Protein AF-A0A843IXP7-F1 (afdb_monomer_lite)

Structure (mmCIF, N/CA/C/O backbone):
data_AF-A0A843IXP7-F1
#
_entry.id   AF-A0A843IXP7-F1
#
loop_
_atom_site.group_PDB
_atom_site.id
_atom_site.type_symbol
_atom_site.label_atom_id
_atom_site.label_alt_id
_atom_site.label_comp_id
_atom_site.label_asym_id
_atom_site.label_entity_id
_atom_site.label_seq_id
_atom_site.pdbx_PDB_ins_code
_atom_site.Cartn_x
_atom_site.Cartn_y
_atom_site.Cartn_z
_atom_site.occupancy
_atom_site.B_iso_or_equiv
_atom_site.auth_seq_id
_atom_site.auth_comp_id
_atom_site.auth_asym_id
_atom_site.auth_atom_id
_atom_site.pdbx_PDB_model_num
ATOM 1 N N . MET A 1 1 ? -39.993 -28.907 8.163 1.00 37.91 1 MET A N 1
ATOM 2 C CA . MET A 1 1 ? -39.339 -28.119 9.227 1.00 37.91 1 MET A CA 1
ATOM 3 C C . MET A 1 1 ? -38.269 -27.287 8.548 1.00 37.91 1 MET A C 1
ATOM 5 O O . MET A 1 1 ? -37.324 -27.864 8.036 1.00 37.91 1 MET A O 1
ATOM 9 N N . SER A 1 2 ? -38.513 -25.985 8.381 1.00 38.91 2 SER A N 1
ATOM 10 C CA . SER A 1 2 ? -37.632 -25.088 7.623 1.00 38.91 2 SER A CA 1
ATOM 11 C C . SER A 1 2 ? -36.567 -24.550 8.571 1.00 38.91 2 SER A C 1
ATOM 13 O O . SER A 1 2 ? -36.896 -23.827 9.510 1.00 38.91 2 SER A O 1
ATOM 15 N N . GLU A 1 3 ? -35.316 -24.951 8.369 1.00 37.47 3 GLU A N 1
ATOM 16 C CA . GLU A 1 3 ? -34.199 -24.509 9.196 1.00 37.47 3 GLU A CA 1
ATOM 17 C C . GLU A 1 3 ? -33.837 -23.071 8.808 1.00 37.47 3 GLU A C 1
ATOM 19 O O . GLU A 1 3 ? -33.396 -22.777 7.697 1.00 37.47 3 GLU A O 1
ATOM 24 N N . LEU A 1 4 ? -34.139 -22.152 9.721 1.00 39.47 4 LEU A N 1
ATOM 25 C CA . LEU A 1 4 ? -33.809 -20.740 9.643 1.00 39.47 4 LEU A CA 1
ATOM 26 C C . LEU A 1 4 ? -32.278 -20.624 9.650 1.00 39.47 4 LEU A C 1
ATOM 28 O O . LEU A 1 4 ? -31.659 -20.726 10.710 1.00 39.47 4 LEU A O 1
ATOM 32 N N . ALA A 1 5 ? -31.672 -20.451 8.473 1.00 37.44 5 ALA A N 1
ATOM 33 C CA . ALA A 1 5 ? -30.243 -20.195 8.341 1.00 37.44 5 ALA A CA 1
ATOM 34 C C . ALA A 1 5 ? -29.876 -19.010 9.245 1.00 37.44 5 ALA A C 1
ATOM 36 O O . ALA A 1 5 ? -30.305 -17.872 9.024 1.00 37.44 5 ALA A O 1
ATOM 37 N N . LYS A 1 6 ? -29.149 -19.305 10.326 1.00 34.47 6 LYS A N 1
ATOM 38 C CA . LYS A 1 6 ? -28.713 -18.320 11.313 1.00 34.47 6 LYS A CA 1
ATOM 39 C C . LYS A 1 6 ? -27.856 -17.288 10.591 1.00 34.47 6 LYS A C 1
ATOM 41 O O . LYS A 1 6 ? -26.747 -17.584 10.159 1.00 34.47 6 LYS A O 1
ATOM 46 N N . ARG A 1 7 ? -28.393 -16.079 10.442 1.00 30.88 7 ARG A N 1
ATOM 47 C CA . ARG A 1 7 ? -27.633 -14.927 9.959 1.00 30.88 7 ARG A CA 1
ATOM 48 C C . ARG A 1 7 ? -26.525 -14.638 10.976 1.00 30.88 7 ARG A C 1
ATOM 50 O O . ARG A 1 7 ? -26.837 -14.574 12.168 1.00 30.88 7 ARG A O 1
ATOM 57 N N . PRO A 1 8 ? -25.263 -14.459 10.561 1.00 30.92 8 PRO A N 1
ATOM 58 C CA . PRO A 1 8 ? -24.239 -13.999 11.480 1.00 30.92 8 PRO A CA 1
ATOM 59 C C . PRO A 1 8 ? -24.532 -12.542 11.861 1.00 30.92 8 PRO A C 1
ATOM 61 O O . PRO A 1 8 ? -24.532 -11.640 11.025 1.00 30.92 8 PRO A O 1
ATOM 64 N N . THR A 1 9 ? -24.823 -12.331 13.141 1.00 31.48 9 THR A N 1
ATOM 65 C CA . THR A 1 9 ? -24.921 -11.011 13.766 1.00 31.48 9 THR A CA 1
ATOM 66 C C . THR A 1 9 ? -23.514 -10.537 14.107 1.00 31.48 9 THR A C 1
ATOM 68 O O . THR A 1 9 ? -22.834 -11.176 14.908 1.00 31.48 9 THR A O 1
ATOM 71 N N . VAL A 1 10 ? -23.086 -9.399 13.558 1.00 38.44 10 VAL A N 1
ATOM 72 C CA . VAL A 1 10 ? -21.899 -8.690 14.052 1.00 38.44 10 VAL A CA 1
ATOM 73 C C . VAL A 1 10 ? -22.362 -7.728 15.140 1.00 38.44 10 VAL A C 1
ATOM 75 O O . VAL A 1 10 ? -22.898 -6.657 14.865 1.00 38.44 10 VAL A O 1
ATOM 78 N N . ALA A 1 11 ? -22.196 -8.143 16.395 1.00 31.66 11 ALA A N 1
ATOM 79 C CA . ALA A 1 11 ? -22.226 -7.222 17.519 1.00 31.66 11 ALA A CA 1
ATOM 80 C C . ALA A 1 11 ? -20.950 -6.373 17.459 1.00 31.66 11 ALA A C 1
ATOM 82 O O . ALA A 1 11 ? -19.862 -6.920 17.283 1.00 31.66 11 ALA A O 1
ATOM 83 N N . GLY A 1 12 ? -21.087 -5.049 17.572 1.00 35.94 12 GLY A N 1
ATOM 84 C CA . GLY A 1 12 ? -19.958 -4.121 17.583 1.00 35.94 12 GLY A CA 1
ATOM 85 C C . GLY A 1 12 ? -18.878 -4.591 18.557 1.00 35.94 12 GLY A C 1
ATOM 86 O O . GLY A 1 12 ? -19.095 -4.645 19.764 1.00 35.94 12 GLY A O 1
ATOM 87 N N . GLY A 1 13 ? -17.724 -4.970 18.022 1.00 31.05 13 GLY A N 1
ATOM 88 C CA . GLY A 1 13 ? -16.645 -5.561 18.794 1.00 31.05 13 GLY A CA 1
ATOM 89 C C . GLY A 1 13 ? -15.361 -5.542 17.984 1.00 31.05 13 GLY A C 1
ATOM 90 O O . GLY A 1 13 ? -15.374 -5.807 16.785 1.00 31.05 13 GLY A O 1
ATOM 91 N N . ARG A 1 14 ? -14.261 -5.186 18.650 1.00 36.12 14 ARG A N 1
ATOM 92 C CA . ARG A 1 14 ? -12.885 -5.202 18.138 1.00 36.12 14 ARG A CA 1
ATOM 93 C C . ARG A 1 14 ? -12.464 -6.641 17.801 1.00 36.12 14 ARG A C 1
ATOM 95 O O . ARG A 1 14 ? -11.766 -7.274 18.585 1.00 36.12 14 ARG A O 1
ATOM 102 N N . GLY A 1 15 ? -12.956 -7.171 16.688 1.00 30.56 15 GLY A N 1
ATOM 103 C CA . GLY A 1 15 ? -12.589 -8.480 16.156 1.00 30.56 15 GLY A CA 1
ATOM 104 C C . GLY A 1 15 ? -11.691 -8.343 14.922 1.00 30.56 15 GLY A C 1
ATOM 105 O O . GLY A 1 15 ? -11.818 -7.350 14.202 1.00 30.56 15 GLY A O 1
ATOM 106 N N . PRO A 1 16 ? -10.783 -9.303 14.679 1.00 33.53 16 PRO A N 1
ATOM 107 C CA . PRO A 1 16 ? -9.951 -9.320 13.479 1.00 33.53 16 PRO A CA 1
ATOM 108 C C . PRO A 1 16 ? -10.817 -9.382 12.213 1.00 33.53 16 PRO A C 1
ATOM 110 O O . PRO A 1 16 ? -11.869 -10.025 12.191 1.00 33.53 16 PRO A O 1
ATOM 113 N N . VAL A 1 17 ? -10.375 -8.685 11.165 1.00 38.38 17 VAL A N 1
ATOM 114 C CA . VAL A 1 17 ? -10.998 -8.724 9.839 1.00 38.38 17 VAL A CA 1
ATOM 115 C C . VAL A 1 17 ? -10.319 -9.843 9.057 1.00 38.38 17 VAL A C 1
ATOM 117 O O . VAL A 1 17 ? -9.115 -9.791 8.827 1.00 38.38 17 VAL A O 1
ATOM 120 N N . PHE A 1 18 ? -11.084 -10.859 8.662 1.00 36.44 18 PHE A N 1
ATOM 121 C CA . PHE A 1 18 ? -10.575 -11.985 7.880 1.00 36.44 18 PHE A CA 1
ATOM 122 C C . PHE A 1 18 ? -10.606 -11.637 6.389 1.00 36.44 18 PHE A C 1
ATOM 124 O O . PHE A 1 18 ? -11.653 -11.239 5.874 1.00 36.44 18 PHE A O 1
ATOM 131 N N . ILE A 1 19 ? -9.468 -11.780 5.709 1.00 43.56 19 ILE A N 1
ATOM 132 C CA . ILE A 1 19 ? -9.343 -11.597 4.260 1.00 43.56 19 ILE A CA 1
ATOM 133 C C . ILE A 1 19 ? -8.829 -12.920 3.689 1.00 43.56 19 ILE A C 1
ATOM 135 O O . ILE A 1 19 ? -7.658 -13.247 3.839 1.00 43.56 19 ILE A O 1
ATOM 139 N N . ASP A 1 20 ? -9.720 -13.688 3.067 1.00 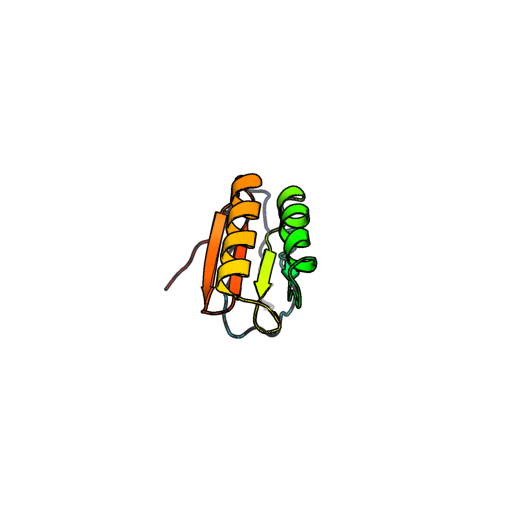37.03 20 ASP A N 1
ATOM 140 C CA . ASP A 1 20 ? -9.352 -14.832 2.228 1.00 37.03 20 ASP A CA 1
ATOM 141 C C . ASP A 1 20 ? -8.854 -14.280 0.887 1.00 37.03 20 ASP A C 1
ATOM 143 O O . ASP A 1 20 ? -9.580 -13.506 0.272 1.00 37.03 20 ASP A O 1
ATOM 147 N N . LEU A 1 21 ? -7.617 -14.596 0.484 1.00 41.06 21 LEU A N 1
ATOM 148 C CA . LEU A 1 21 ? -6.941 -14.073 -0.717 1.00 41.06 21 LEU A CA 1
ATOM 149 C C . LEU A 1 21 ? -6.919 -15.077 -1.888 1.00 41.06 21 LEU A C 1
ATOM 151 O O . LEU A 1 21 ? -6.077 -14.955 -2.779 1.00 41.06 21 LEU A O 1
ATOM 155 N N . GLY A 1 22 ? -7.832 -16.057 -1.905 1.00 30.39 22 GLY A N 1
ATOM 156 C CA . GLY A 1 22 ? -8.049 -16.937 -3.060 1.00 30.39 22 GLY A CA 1
ATOM 157 C C . GLY A 1 22 ? -8.344 -16.169 -4.360 1.00 30.39 22 GLY A C 1
ATOM 158 O O . GLY A 1 22 ? -8.814 -15.034 -4.324 1.00 30.39 22 GLY A O 1
ATOM 159 N N . GLU A 1 23 ? -8.033 -16.781 -5.512 1.00 33.94 23 GLU A N 1
ATOM 160 C CA . GLU A 1 23 ? -8.146 -16.209 -6.868 1.00 33.94 23 GLU A CA 1
ATOM 161 C C . GLU A 1 23 ? -9.420 -15.350 -7.042 1.00 33.94 23 GLU A C 1
ATOM 163 O O . GLU A 1 23 ? -10.524 -15.870 -7.178 1.00 33.94 23 GLU A O 1
ATO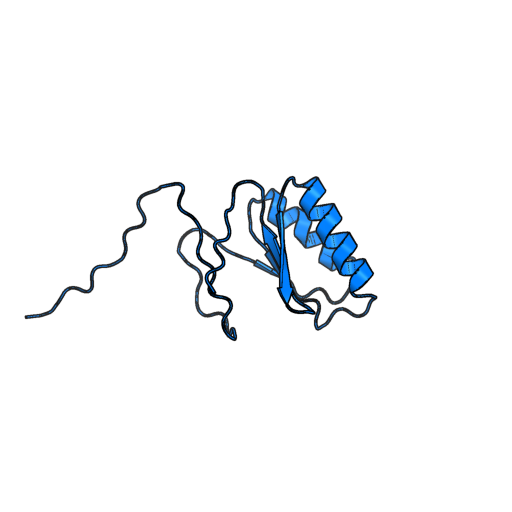M 168 N N . PHE A 1 24 ? -9.287 -14.019 -6.993 1.00 37.00 24 PHE A N 1
ATOM 169 C CA . PHE A 1 24 ? -10.432 -13.114 -6.834 1.00 37.00 24 PHE A CA 1
ATOM 170 C C . PHE A 1 24 ? -11.023 -12.619 -8.165 1.00 37.00 24 PHE A C 1
ATOM 172 O O . PHE A 1 24 ? -10.458 -11.729 -8.808 1.00 37.00 24 PHE A O 1
ATOM 179 N N . PRO A 1 25 ? -12.269 -13.001 -8.483 1.00 32.00 25 PRO A N 1
ATOM 180 C CA . PRO A 1 25 ? -13.311 -12.071 -8.878 1.00 32.00 25 PRO A CA 1
ATOM 181 C C . PRO A 1 25 ? -14.024 -11.575 -7.605 1.00 32.00 25 PRO A C 1
ATOM 183 O O . PRO A 1 25 ? -14.723 -12.324 -6.925 1.00 32.00 25 PRO A O 1
ATOM 186 N N . VAL A 1 26 ? -13.829 -10.303 -7.248 1.00 35.81 26 VAL A N 1
ATOM 187 C CA . VAL A 1 26 ? -14.422 -9.687 -6.045 1.00 35.81 26 VAL A CA 1
ATOM 188 C C . VAL A 1 26 ? -15.952 -9.738 -6.121 1.00 35.81 26 VAL A C 1
ATOM 190 O O . VAL A 1 26 ? -16.557 -9.026 -6.920 1.00 35.81 26 VAL A O 1
ATOM 193 N N . THR A 1 27 ? -16.585 -10.550 -5.270 1.00 35.50 27 THR A N 1
ATOM 194 C CA . THR A 1 27 ? -18.040 -10.559 -5.063 1.00 35.50 27 THR A CA 1
ATOM 195 C C . THR A 1 27 ? -18.352 -10.183 -3.609 1.00 35.50 27 THR A C 1
ATOM 197 O O . THR A 1 27 ? -18.131 -10.950 -2.686 1.00 35.50 27 THR A O 1
ATOM 200 N N . GLU A 1 28 ? -18.805 -8.932 -3.467 1.00 35.06 28 GLU A N 1
ATOM 201 C CA . GLU A 1 28 ? -19.420 -8.237 -2.319 1.00 35.06 28 GLU A CA 1
ATOM 202 C C . GLU A 1 28 ? -18.672 -8.172 -0.954 1.00 35.06 28 GLU A C 1
ATOM 204 O O . GLU A 1 28 ? -18.468 -9.182 -0.287 1.00 35.06 28 GLU A O 1
ATOM 209 N N . PRO A 1 29 ? -18.315 -6.959 -0.462 1.00 38.88 29 PRO A N 1
ATOM 210 C CA . PRO A 1 29 ? -17.669 -6.777 0.842 1.00 38.88 29 PRO A CA 1
ATOM 211 C C . PRO A 1 29 ? -18.645 -6.879 2.030 1.00 38.88 29 PRO A C 1
ATOM 213 O O . PRO A 1 29 ? -19.819 -6.519 1.929 1.00 38.88 29 PRO A O 1
ATOM 216 N N . LEU A 1 30 ? -18.119 -7.282 3.197 1.00 39.03 30 LEU A N 1
ATOM 217 C CA . LEU A 1 30 ? -18.822 -7.301 4.490 1.00 39.03 30 LEU A CA 1
ATOM 218 C C . LEU A 1 30 ? -19.465 -5.934 4.839 1.00 39.03 30 LEU A C 1
ATOM 220 O O . LEU A 1 30 ? -18.920 -4.882 4.482 1.00 39.03 30 LEU A O 1
ATOM 224 N N . PRO A 1 31 ? -20.577 -5.899 5.607 1.00 35.31 31 PRO A N 1
ATOM 225 C CA . PRO A 1 31 ? -21.219 -4.648 5.998 1.00 35.31 31 PRO A CA 1
ATOM 226 C C . PRO A 1 31 ? -20.335 -3.886 6.997 1.00 35.31 31 PRO A C 1
ATOM 228 O O . PRO A 1 31 ? -20.251 -4.249 8.166 1.0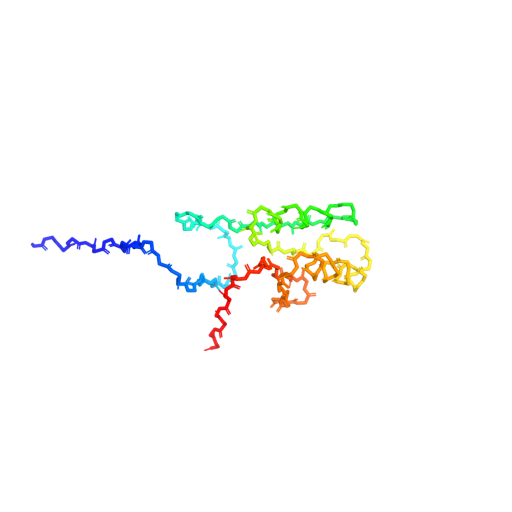0 35.31 31 PRO A O 1
ATOM 231 N N . GLY A 1 32 ? -19.681 -2.818 6.535 1.00 46.78 32 GLY A N 1
ATOM 232 C CA . GLY A 1 32 ? -19.011 -1.828 7.392 1.00 46.78 32 GLY A CA 1
ATOM 233 C C . GLY A 1 32 ? -17.504 -1.647 7.184 1.00 46.78 32 GLY A C 1
ATOM 234 O O . GLY A 1 32 ? -17.000 -0.584 7.531 1.00 46.78 32 GLY A O 1
ATOM 235 N N . SER A 1 33 ? -16.802 -2.590 6.547 1.00 49.22 33 SER A N 1
ATOM 236 C CA . SER A 1 33 ? -15.367 -2.460 6.232 1.00 49.22 33 SER A CA 1
ATOM 237 C C . SER A 1 33 ? -15.148 -2.570 4.727 1.00 49.22 33 SER A C 1
ATOM 239 O O . SER A 1 33 ? -15.080 -3.659 4.164 1.00 49.22 33 SER A O 1
ATOM 241 N N . ARG A 1 34 ? -15.072 -1.422 4.049 1.00 69.75 34 ARG A N 1
ATOM 242 C CA . ARG A 1 34 ? -14.784 -1.357 2.611 1.00 69.75 34 ARG A CA 1
ATOM 243 C C . ARG A 1 34 ? -13.273 -1.414 2.413 1.00 69.75 34 ARG A C 1
ATOM 245 O O . ARG A 1 34 ? -12.627 -0.390 2.570 1.00 69.75 34 ARG A O 1
ATOM 252 N N . ILE A 1 35 ? -12.719 -2.572 2.065 1.00 79.12 35 ILE A N 1
ATOM 253 C CA . ILE A 1 35 ? -11.350 -2.645 1.532 1.00 79.12 35 ILE A CA 1
ATOM 254 C C . ILE A 1 35 ? -11.364 -2.038 0.126 1.00 79.12 35 ILE A C 1
ATOM 256 O O . ILE A 1 35 ? -12.312 -2.239 -0.640 1.00 79.12 35 ILE A O 1
ATOM 260 N N . LYS A 1 36 ? -10.339 -1.263 -0.213 1.00 84.00 36 LYS A N 1
ATOM 261 C CA . LYS A 1 36 ? -10.172 -0.671 -1.542 1.00 84.00 36 LYS A CA 1
ATOM 262 C C . LYS A 1 36 ? -9.122 -1.431 -2.335 1.00 84.00 36 LYS A C 1
ATOM 264 O O . LYS A 1 36 ? -8.154 -1.914 -1.770 1.00 84.00 36 LYS A O 1
ATOM 269 N N . VAL A 1 37 ? -9.313 -1.524 -3.645 1.00 87.38 37 VAL A N 1
ATOM 270 C CA . VAL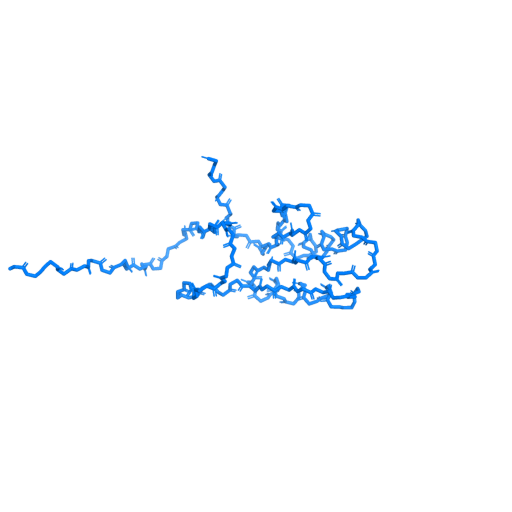 A 1 37 ? -8.327 -2.098 -4.567 1.00 87.38 37 VAL A CA 1
ATOM 271 C C . VAL A 1 37 ? -7.831 -0.974 -5.463 1.00 87.38 37 VAL A C 1
ATOM 273 O O . VAL A 1 37 ? -8.641 -0.246 -6.040 1.00 87.38 37 VAL A O 1
ATOM 276 N N . LEU A 1 38 ? -6.515 -0.824 -5.557 1.00 87.56 38 LEU A N 1
ATOM 277 C CA . LEU A 1 38 ? -5.842 0.176 -6.369 1.00 87.56 38 LEU A CA 1
ATOM 278 C C . LEU A 1 38 ? -4.927 -0.531 -7.371 1.00 87.56 38 LEU A C 1
ATOM 280 O O . LEU A 1 38 ? -4.075 -1.320 -6.973 1.00 87.56 38 LEU A O 1
ATOM 284 N N . ARG A 1 39 ? -5.090 -0.217 -8.659 1.00 92.19 39 ARG A N 1
ATOM 285 C CA . ARG A 1 39 ? -4.226 -0.679 -9.755 1.00 92.19 39 ARG A CA 1
ATOM 286 C C . ARG A 1 39 ? -3.513 0.516 -10.381 1.00 92.19 39 ARG A C 1
ATOM 288 O O . ARG A 1 39 ? -3.994 1.044 -11.382 1.00 92.19 39 ARG A O 1
ATOM 295 N N . PRO A 1 40 ? -2.450 1.035 -9.747 1.00 89.62 40 PRO A N 1
ATOM 296 C CA . PRO A 1 40 ? -1.794 2.229 -10.242 1.00 89.62 40 PRO A CA 1
ATOM 297 C C . PRO A 1 40 ? -1.008 1.903 -11.517 1.00 89.62 40 PRO A C 1
ATOM 299 O O . PRO A 1 40 ? -0.175 1.001 -11.523 1.00 89.62 40 PRO A O 1
ATOM 302 N N . SER A 1 41 ? -1.216 2.681 -12.579 1.00 90.88 41 SER A N 1
ATOM 303 C CA . SER A 1 41 ? -0.383 2.600 -13.792 1.00 90.88 41 SER A CA 1
ATOM 304 C C . SER A 1 41 ? 0.872 3.480 -13.722 1.00 90.88 41 SER A C 1
ATOM 306 O O . SER A 1 41 ? 1.793 3.319 -14.526 1.00 90.88 41 SER A O 1
ATOM 308 N N . ASP A 1 42 ? 0.914 4.423 -12.773 1.00 90.69 42 ASP A N 1
ATOM 309 C CA . ASP A 1 42 ? 1.964 5.435 -12.636 1.00 90.69 42 ASP A CA 1
ATOM 310 C C . ASP A 1 42 ? 2.184 5.878 -11.164 1.00 90.69 42 ASP A C 1
ATOM 312 O O . ASP A 1 42 ? 1.342 5.605 -10.296 1.00 90.69 42 ASP A O 1
ATOM 316 N N . PRO A 1 43 ? 3.308 6.560 -10.848 1.00 88.44 43 PRO A N 1
ATOM 317 C CA . PRO A 1 43 ? 3.650 6.944 -9.475 1.00 88.44 43 PRO A CA 1
ATOM 318 C C . PRO A 1 43 ? 2.682 7.943 -8.822 1.00 88.44 43 PRO A C 1
ATOM 320 O O . PRO A 1 43 ? 2.653 8.063 -7.595 1.00 88.44 43 PRO A O 1
ATOM 323 N N . VAL A 1 44 ? 1.914 8.705 -9.608 1.00 89.94 44 VAL A N 1
ATOM 324 C CA . VAL A 1 44 ? 0.965 9.695 -9.080 1.00 89.94 44 VAL A CA 1
ATOM 325 C C . VAL A 1 44 ? -0.213 8.977 -8.435 1.00 89.94 44 VAL A C 1
ATOM 327 O O . VAL A 1 44 ? -0.628 9.356 -7.341 1.00 89.94 44 VAL A O 1
ATOM 330 N N . GLN A 1 45 ? -0.696 7.900 -9.055 1.00 88.19 45 GLN A N 1
ATOM 331 C CA . GLN A 1 45 ? -1.813 7.108 -8.536 1.00 88.19 45 GLN A CA 1
ATOM 332 C C . GLN A 1 45 ? -1.481 6.399 -7.216 1.00 88.19 45 GLN A C 1
ATOM 334 O O . GLN A 1 45 ? -2.355 6.278 -6.359 1.00 88.19 45 GLN A O 1
ATOM 339 N N . ILE A 1 46 ? -0.216 6.018 -6.990 1.00 89.75 46 ILE A N 1
ATOM 340 C CA . ILE A 1 46 ? 0.242 5.427 -5.716 1.00 89.75 46 ILE A CA 1
ATOM 341 C C . ILE A 1 46 ? -0.043 6.361 -4.529 1.00 89.75 46 ILE A C 1
ATOM 343 O O . ILE A 1 46 ? -0.342 5.900 -3.430 1.00 89.75 46 ILE A O 1
ATOM 347 N N . ARG A 1 47 ? -0.038 7.683 -4.738 1.00 89.75 47 ARG A N 1
ATOM 348 C CA . ARG A 1 47 ? -0.296 8.661 -3.667 1.00 89.75 47 ARG A CA 1
ATOM 349 C C . ARG A 1 47 ? -1.695 8.531 -3.057 1.00 89.75 47 ARG A C 1
ATOM 351 O O . ARG A 1 47 ? -1.875 8.922 -1.907 1.00 89.75 47 ARG A O 1
ATOM 358 N N . ALA A 1 48 ? -2.657 7.939 -3.774 1.00 87.75 48 ALA A N 1
ATOM 359 C CA . ALA A 1 48 ? -4.002 7.680 -3.260 1.00 87.75 48 ALA A CA 1
ATOM 360 C C . ALA A 1 48 ? -4.012 6.726 -2.051 1.00 87.75 48 ALA A C 1
ATOM 362 O O . ALA A 1 48 ? -4.920 6.803 -1.226 1.00 87.75 48 ALA A O 1
ATOM 363 N N . VAL A 1 49 ? -2.984 5.877 -1.898 1.00 89.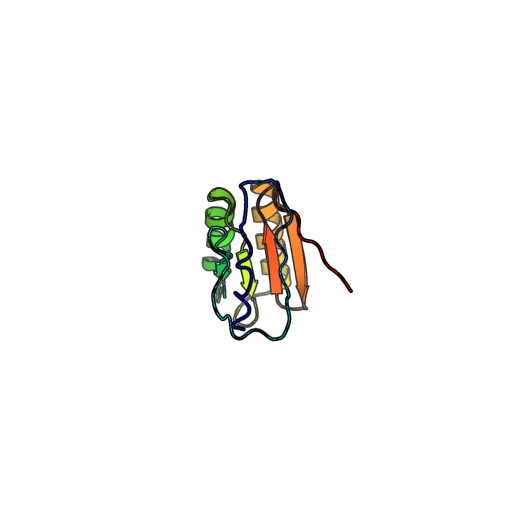62 49 VAL A N 1
ATOM 364 C CA . VAL A 1 49 ? -2.824 4.978 -0.740 1.00 89.62 49 VAL A CA 1
ATOM 365 C C . VAL A 1 49 ? -2.881 5.764 0.570 1.00 89.62 49 VAL A C 1
ATOM 367 O O . VAL A 1 49 ? -3.605 5.384 1.487 1.00 89.62 49 VAL A O 1
ATOM 370 N N . ARG A 1 50 ? -2.187 6.905 0.646 1.00 89.44 50 ARG A N 1
ATOM 371 C CA . ARG A 1 50 ? -2.151 7.748 1.849 1.00 89.44 50 ARG A CA 1
ATOM 372 C C . ARG A 1 50 ? -3.538 8.250 2.253 1.00 89.44 50 ARG A C 1
ATOM 374 O O . ARG A 1 50 ? -3.857 8.259 3.439 1.00 89.44 50 ARG A O 1
ATOM 381 N N . GLU A 1 51 ? -4.354 8.659 1.286 1.00 88.00 51 GLU A N 1
ATOM 382 C CA . GLU A 1 51 ? -5.694 9.185 1.561 1.00 88.00 51 GLU A CA 1
ATOM 383 C C . GLU A 1 51 ? -6.622 8.083 2.088 1.00 88.00 51 GLU A C 1
ATOM 385 O O . GLU A 1 51 ? -7.272 8.272 3.116 1.00 88.00 51 GLU A O 1
ATOM 390 N N . TYR A 1 52 ? -6.586 6.885 1.495 1.00 87.12 52 TYR A N 1
ATOM 391 C CA . TYR A 1 52 ? -7.355 5.748 2.010 1.00 87.12 52 TYR A CA 1
ATOM 392 C C . TYR A 1 52 ? -6.946 5.363 3.438 1.00 87.12 52 TYR A C 1
ATOM 394 O O . TYR A 1 52 ? -7.804 5.162 4.299 1.00 87.12 52 TYR A O 1
ATOM 402 N N . LEU A 1 53 ? -5.647 5.333 3.739 1.00 87.94 53 LEU A N 1
ATOM 403 C CA . LEU A 1 53 ? -5.175 4.994 5.084 1.00 87.94 53 LEU A CA 1
ATOM 404 C C . LEU A 1 53 ? -5.574 6.046 6.133 1.00 87.94 53 LEU A C 1
ATOM 406 O O . LEU A 1 53 ? -5.931 5.685 7.259 1.00 87.94 53 LEU A O 1
ATOM 410 N N . ARG A 1 54 ? -5.581 7.337 5.772 1.00 86.19 54 ARG A N 1
ATOM 411 C CA . ARG A 1 54 ? -6.086 8.423 6.636 1.00 86.19 54 ARG A CA 1
ATOM 412 C C . ARG A 1 54 ? -7.572 8.274 6.945 1.00 86.19 54 ARG A C 1
ATOM 414 O O . ARG A 1 54 ? -7.975 8.498 8.084 1.00 86.19 54 ARG A O 1
ATOM 421 N N . GLU A 1 55 ? -8.357 7.817 5.975 1.00 84.44 55 GLU A N 1
ATOM 422 C CA . GLU A 1 55 ? -9.779 7.489 6.137 1.00 84.44 55 GLU A CA 1
ATOM 423 C C . GLU A 1 55 ? -10.026 6.156 6.865 1.00 84.44 55 GLU A C 1
ATOM 425 O O . GLU A 1 55 ? -11.169 5.722 6.998 1.00 84.44 55 GLU A O 1
ATOM 430 N N . LYS A 1 56 ? -8.969 5.507 7.374 1.00 83.50 56 LYS A N 1
ATOM 431 C CA . LYS A 1 56 ? -9.023 4.194 8.033 1.00 83.50 56 LYS A CA 1
ATOM 432 C C . LYS A 1 56 ? -9.546 3.081 7.118 1.00 83.50 56 LYS A C 1
ATOM 434 O O . LYS A 1 56 ? -10.159 2.122 7.582 1.00 83.50 56 LYS A O 1
ATOM 439 N N . ILE A 1 57 ? -9.244 3.179 5.826 1.00 83.19 57 ILE A N 1
ATOM 440 C CA . ILE A 1 57 ? -9.610 2.204 4.804 1.00 83.19 57 ILE A CA 1
ATOM 441 C C . ILE A 1 57 ? -8.374 1.372 4.420 1.00 83.19 57 ILE A C 1
ATOM 443 O O . ILE A 1 57 ? -7.398 1.938 3.925 1.00 83.19 57 ILE A O 1
ATOM 447 N N . PRO A 1 58 ? -8.387 0.037 4.611 1.00 85.94 58 PRO A N 1
ATOM 448 C CA . PRO A 1 58 ? -7.368 -0.841 4.046 1.00 85.94 58 PRO A CA 1
ATOM 449 C C . PRO A 1 58 ? -7.360 -0.777 2.521 1.00 85.94 58 PRO A C 1
ATOM 451 O O . PRO A 1 58 ? -8.422 -0.687 1.893 1.00 85.94 58 PRO A O 1
ATOM 454 N N . VAL A 1 59 ? -6.178 -0.903 1.925 1.00 89.19 59 VAL A N 1
ATOM 455 C CA . VAL A 1 59 ? -6.014 -0.899 0.474 1.00 89.19 59 VAL A CA 1
ATOM 456 C C . VAL A 1 59 ? -5.180 -2.101 0.024 1.00 89.19 59 VAL A C 1
ATOM 458 O O . VAL A 1 59 ? -4.125 -2.388 0.585 1.00 89.19 59 VAL A O 1
ATOM 461 N N . VAL A 1 60 ? -5.642 -2.788 -1.013 1.00 91.00 60 VAL A N 1
ATOM 462 C CA . VAL A 1 60 ? -4.853 -3.738 -1.797 1.00 91.00 60 VAL A CA 1
ATOM 463 C C . VAL A 1 60 ? -4.271 -2.973 -2.980 1.00 91.00 60 VAL A C 1
ATOM 465 O O . VAL A 1 60 ? -5.026 -2.376 -3.748 1.00 91.00 60 VAL A O 1
ATOM 468 N N . ILE A 1 61 ? -2.948 -2.965 -3.123 1.00 92.94 61 ILE A N 1
ATOM 469 C CA . ILE A 1 61 ? -2.244 -2.346 -4.250 1.00 92.94 61 ILE A CA 1
ATOM 470 C C . ILE A 1 61 ? -1.767 -3.451 -5.186 1.00 92.94 61 ILE A C 1
ATOM 472 O O . ILE A 1 61 ? -0.927 -4.256 -4.799 1.00 92.94 61 ILE A O 1
ATOM 476 N N . ASP A 1 62 ? -2.267 -3.463 -6.415 1.00 90.88 62 ASP A N 1
ATOM 477 C CA . ASP A 1 62 ? -1.877 -4.392 -7.475 1.00 90.88 62 ASP A CA 1
ATOM 478 C C . ASP A 1 62 ? -1.048 -3.647 -8.532 1.00 90.88 62 ASP A C 1
ATOM 480 O O . ASP A 1 62 ? -1.555 -2.809 -9.273 1.00 90.88 62 ASP A O 1
ATOM 484 N N . LEU A 1 63 ? 0.253 -3.937 -8.567 1.00 91.06 63 LEU A N 1
ATOM 485 C CA . LEU A 1 63 ? 1.253 -3.295 -9.423 1.00 91.06 63 LEU A CA 1
ATOM 486 C C . LEU A 1 63 ? 1.434 -4.013 -10.773 1.00 91.06 63 LEU A C 1
ATOM 488 O O . LEU A 1 63 ? 2.438 -3.792 -11.456 1.00 91.06 63 LEU A O 1
ATOM 492 N N . SER A 1 64 ? 0.501 -4.886 -11.168 1.00 88.44 64 SER A N 1
ATOM 493 C CA . SER A 1 64 ? 0.590 -5.629 -12.434 1.00 88.44 64 SER A CA 1
ATOM 494 C C . SER A 1 64 ? 0.665 -4.700 -13.650 1.00 88.44 64 SER A C 1
ATOM 496 O O . SER A 1 64 ? 1.489 -4.934 -14.535 1.00 88.44 64 SER A O 1
ATOM 498 N N . A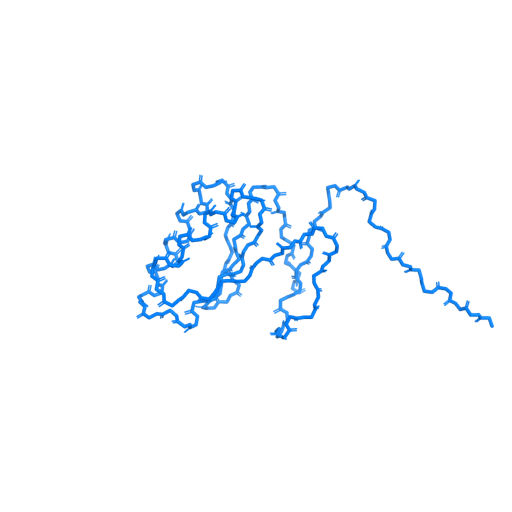SP A 1 65 ? -0.105 -3.607 -13.628 1.00 87.31 65 ASP A N 1
ATOM 499 C CA . ASP A 1 65 ? -0.188 -2.603 -14.701 1.00 87.31 65 ASP A CA 1
ATOM 500 C C . ASP A 1 65 ? 0.781 -1.418 -14.510 1.00 87.31 65 ASP A C 1
ATOM 502 O O . ASP A 1 65 ? 0.754 -0.445 -15.269 1.00 87.31 65 ASP A O 1
ATOM 506 N N . TYR A 1 66 ? 1.634 -1.462 -13.482 1.00 91.56 66 TYR A N 1
ATOM 507 C CA . TYR A 1 66 ? 2.539 -0.363 -13.173 1.00 91.56 66 TYR A CA 1
ATOM 508 C C . TYR A 1 66 ? 3.667 -0.277 -14.206 1.00 91.56 66 TYR A C 1
ATOM 510 O O . TYR A 1 66 ? 4.432 -1.222 -14.395 1.00 91.56 66 TYR A O 1
ATOM 518 N N . SER A 1 67 ? 3.785 0.878 -14.861 1.00 87.88 67 SER A N 1
ATOM 519 C CA . SER A 1 67 ? 4.733 1.098 -15.964 1.00 87.88 67 SER A CA 1
ATOM 520 C C . SER A 1 67 ? 6.177 1.389 -15.526 1.00 87.88 67 SER A C 1
ATOM 522 O O . SER A 1 67 ? 7.081 1.391 -16.362 1.00 87.88 67 SER A O 1
ATOM 524 N N . GLY A 1 68 ? 6.403 1.663 -14.238 1.00 89.69 68 GLY A N 1
ATOM 525 C CA . GLY A 1 68 ? 7.716 1.990 -13.678 1.00 89.69 68 GLY A CA 1
ATOM 526 C C . GLY A 1 68 ? 8.415 0.815 -12.988 1.00 89.69 68 GLY A C 1
ATOM 527 O O . GLY A 1 68 ? 7.972 -0.330 -13.039 1.00 89.69 68 GLY A O 1
ATOM 528 N N . ASP A 1 69 ? 9.503 1.125 -12.281 1.00 93.06 69 ASP A N 1
ATOM 529 C CA . ASP A 1 69 ? 10.205 0.155 -11.437 1.00 93.06 69 ASP A CA 1
ATOM 530 C C . ASP A 1 69 ? 9.335 -0.238 -10.229 1.00 93.06 69 ASP A C 1
ATOM 532 O O . ASP A 1 69 ? 8.938 0.609 -9.417 1.00 93.06 69 ASP A O 1
ATOM 536 N N . ARG A 1 70 ? 9.026 -1.533 -10.119 1.00 87.75 70 ARG A N 1
ATOM 537 C CA . ARG A 1 70 ? 8.180 -2.073 -9.052 1.00 87.75 70 ARG A CA 1
ATOM 538 C C . ARG A 1 70 ? 8.832 -1.951 -7.681 1.00 87.75 70 ARG A C 1
ATOM 540 O O . ARG A 1 70 ? 8.117 -1.645 -6.737 1.00 87.75 70 ARG A O 1
ATOM 547 N N . GLU A 1 71 ? 10.147 -2.111 -7.556 1.00 90.81 71 GLU A N 1
ATOM 548 C CA . GLU A 1 71 ? 10.846 -1.963 -6.269 1.00 90.81 71 GLU A CA 1
ATOM 549 C C . GLU A 1 71 ? 10.752 -0.523 -5.756 1.00 90.81 71 GLU A C 1
ATOM 551 O O . GLU A 1 71 ? 10.508 -0.279 -4.571 1.00 90.81 71 GLU A O 1
ATOM 556 N N . VAL A 1 72 ? 10.832 0.446 -6.671 1.00 92.69 72 VAL A N 1
ATOM 557 C CA . VAL A 1 72 ? 10.594 1.859 -6.350 1.00 92.69 72 VAL A CA 1
ATOM 558 C C . VAL A 1 72 ? 9.150 2.069 -5.890 1.00 92.69 72 VAL A C 1
ATOM 560 O O . VAL A 1 72 ? 8.923 2.726 -4.874 1.00 92.69 72 VAL A O 1
ATOM 563 N N . ALA A 1 73 ? 8.169 1.479 -6.580 1.00 91.56 73 ALA A N 1
ATOM 564 C CA . ALA A 1 73 ? 6.765 1.545 -6.167 1.00 91.56 73 ALA A CA 1
ATOM 565 C C . ALA A 1 73 ? 6.522 0.900 -4.792 1.00 91.56 73 ALA A C 1
ATOM 567 O O . ALA A 1 73 ? 5.820 1.479 -3.962 1.00 91.56 73 ALA A O 1
ATOM 568 N N . PHE A 1 74 ? 7.135 -0.256 -4.522 1.00 92.25 74 PHE A N 1
ATOM 569 C CA . PHE A 1 74 ? 7.091 -0.925 -3.224 1.00 92.25 74 PHE A CA 1
ATOM 570 C C . PHE A 1 74 ? 7.627 -0.012 -2.116 1.00 92.25 74 PHE A C 1
ATOM 572 O O . PHE A 1 74 ? 6.954 0.160 -1.098 1.00 92.25 74 PHE A O 1
ATOM 579 N N . SER A 1 75 ? 8.788 0.619 -2.321 1.00 93.75 75 SER A N 1
ATOM 580 C CA . SER A 1 75 ? 9.351 1.578 -1.360 1.00 93.75 75 SER A CA 1
ATOM 581 C C . SER A 1 75 ? 8.410 2.758 -1.122 1.00 93.75 75 SER A C 1
ATOM 583 O O . SER A 1 75 ? 8.116 3.078 0.026 1.00 93.75 75 SER A O 1
ATOM 585 N N . MET A 1 76 ? 7.856 3.350 -2.187 1.00 94.00 76 MET A N 1
ATOM 586 C CA . MET A 1 76 ? 6.912 4.467 -2.073 1.00 94.00 76 MET A CA 1
ATOM 587 C C . MET A 1 76 ? 5.678 4.107 -1.239 1.00 94.00 76 MET A C 1
ATOM 589 O O . MET A 1 76 ? 5.243 4.905 -0.411 1.00 94.00 76 MET A O 1
ATOM 593 N N . VAL A 1 77 ? 5.102 2.918 -1.450 1.00 94.50 77 VAL A N 1
ATOM 594 C CA . VAL A 1 77 ? 3.957 2.454 -0.657 1.00 94.50 77 VAL A CA 1
ATOM 595 C C . VAL A 1 77 ? 4.358 2.274 0.804 1.00 94.50 77 VAL A C 1
ATOM 597 O O . VAL A 1 77 ? 3.654 2.769 1.681 1.00 94.50 77 VAL A O 1
ATOM 600 N N . ARG A 1 78 ? 5.490 1.614 1.080 1.00 93.12 78 ARG A N 1
ATOM 601 C CA . ARG A 1 78 ? 5.980 1.388 2.450 1.00 93.12 78 ARG A CA 1
ATOM 602 C C . ARG A 1 78 ? 6.176 2.698 3.205 1.00 93.12 78 ARG A C 1
ATOM 604 O O . ARG A 1 78 ? 5.662 2.825 4.313 1.00 93.12 78 ARG A O 1
ATOM 611 N N . ASP A 1 79 ? 6.821 3.682 2.585 1.00 94.94 79 ASP A N 1
ATOM 612 C CA . ASP A 1 79 ? 7.045 4.996 3.194 1.00 94.94 79 ASP A CA 1
ATOM 613 C C . ASP A 1 79 ? 5.713 5.689 3.531 1.00 94.94 79 ASP A C 1
ATOM 615 O O . ASP A 1 79 ? 5.527 6.203 4.633 1.00 94.94 79 ASP A O 1
ATOM 619 N N . MET A 1 80 ? 4.729 5.645 2.623 1.00 93.00 80 MET A N 1
ATOM 620 C CA . MET A 1 80 ? 3.403 6.229 2.874 1.00 93.00 80 MET A CA 1
ATOM 621 C C . MET A 1 80 ? 2.633 5.525 3.992 1.00 93.00 80 MET A C 1
ATOM 623 O O . MET A 1 80 ? 1.901 6.183 4.734 1.00 93.00 80 MET A O 1
ATOM 627 N N . VAL A 1 81 ? 2.759 4.203 4.089 1.00 93.12 81 VAL A N 1
ATOM 628 C CA . VAL A 1 81 ? 2.112 3.406 5.134 1.00 93.12 81 VAL A CA 1
ATOM 629 C C . VAL A 1 81 ? 2.716 3.721 6.499 1.00 93.12 81 VAL A C 1
ATOM 631 O O . VAL A 1 81 ? 1.968 3.990 7.441 1.00 93.12 81 VAL A O 1
ATOM 634 N N . LEU A 1 82 ? 4.049 3.768 6.584 1.00 90.62 82 LEU A N 1
ATOM 635 C CA . LEU A 1 82 ? 4.778 4.128 7.801 1.00 90.62 82 LEU A CA 1
ATOM 636 C C . LEU A 1 82 ? 4.440 5.551 8.263 1.00 90.62 82 LEU A C 1
ATOM 638 O O . LEU A 1 82 ? 4.147 5.750 9.441 1.00 90.62 82 LEU A O 1
ATOM 642 N N . ASP A 1 83 ? 4.360 6.515 7.340 1.00 91.56 83 ASP A N 1
ATOM 643 C CA . ASP A 1 83 ? 3.909 7.887 7.626 1.00 91.56 83 ASP A CA 1
ATOM 644 C C . ASP A 1 83 ? 2.490 7.936 8.226 1.00 91.56 83 ASP A C 1
ATOM 646 O O . ASP A 1 83 ? 2.147 8.860 8.968 1.00 91.56 83 ASP A O 1
ATOM 650 N N . CYS A 1 84 ? 1.642 6.955 7.905 1.00 88.31 84 CYS A N 1
ATOM 651 C CA . CYS A 1 84 ? 0.285 6.832 8.441 1.00 88.31 84 CYS A CA 1
ATOM 652 C C . CYS A 1 84 ? 0.211 5.980 9.723 1.00 88.31 84 CYS A C 1
ATOM 654 O O . CYS A 1 84 ? -0.888 5.775 10.251 1.00 88.31 84 CYS A O 1
ATOM 656 N N . GLY A 1 85 ? 1.349 5.472 10.214 1.00 88.19 85 GLY A N 1
ATOM 657 C CA . GLY A 1 85 ? 1.432 4.526 11.331 1.00 88.19 85 GLY A CA 1
ATOM 658 C C . GLY A 1 85 ? 0.760 3.181 11.044 1.00 88.19 85 GLY A C 1
ATOM 659 O O . GLY A 1 85 ? 0.307 2.522 11.976 1.00 88.19 85 GLY A O 1
ATOM 660 N N . GLY A 1 86 ? 0.594 2.833 9.768 1.00 89.81 86 GLY A N 1
ATOM 661 C CA . GLY A 1 86 ? -0.025 1.590 9.331 1.00 89.81 86 GLY A CA 1
ATOM 662 C C . GLY A 1 86 ? 0.974 0.452 9.164 1.00 89.81 86 GLY A C 1
ATOM 663 O O . GLY A 1 86 ? 2.167 0.601 9.420 1.00 89.81 86 GLY A O 1
ATOM 664 N N . ASP A 1 87 ? 0.462 -0.660 8.659 1.00 89.44 87 ASP A N 1
ATOM 665 C CA . ASP A 1 87 ? 1.221 -1.870 8.382 1.00 89.44 87 ASP A CA 1
ATOM 666 C C . ASP A 1 87 ? 1.090 -2.247 6.901 1.00 89.44 87 ASP A C 1
ATOM 668 O O . ASP A 1 87 ? 0.099 -1.931 6.232 1.00 89.44 87 ASP A O 1
ATOM 672 N N . VAL A 1 88 ? 2.118 -2.904 6.369 1.00 91.00 88 VAL A N 1
ATOM 673 C CA . VAL A 1 88 ? 2.189 -3.315 4.965 1.00 91.00 88 VAL A CA 1
ATOM 674 C C . VAL A 1 88 ? 2.665 -4.756 4.860 1.00 91.00 88 VAL A C 1
ATOM 676 O O . VAL A 1 88 ? 3.664 -5.140 5.465 1.00 91.00 88 VAL A O 1
ATOM 679 N N . TRP A 1 89 ? 1.967 -5.543 4.048 1.00 88.62 89 TRP A N 1
ATOM 680 C CA . TRP A 1 89 ? 2.264 -6.946 3.797 1.00 88.62 89 TRP A CA 1
ATOM 681 C C . TRP A 1 89 ? 2.392 -7.197 2.304 1.00 88.62 89 TRP A C 1
ATOM 683 O O . TRP A 1 89 ? 1.592 -6.715 1.501 1.00 88.62 89 TRP A O 1
ATOM 693 N N . ASN A 1 90 ? 3.383 -8.002 1.940 1.00 85.19 90 ASN A N 1
ATOM 694 C CA . ASN A 1 90 ? 3.466 -8.558 0.600 1.00 85.19 90 ASN A CA 1
ATOM 695 C C . ASN A 1 90 ? 2.456 -9.706 0.502 1.00 85.19 90 ASN A C 1
ATOM 697 O O . ASN A 1 90 ? 2.592 -10.697 1.215 1.00 85.19 90 ASN A O 1
ATOM 701 N N . VAL A 1 91 ? 1.458 -9.570 -0.370 1.00 83.38 91 VAL A N 1
ATOM 702 C CA . VAL A 1 91 ? 0.494 -10.642 -0.657 1.00 83.38 91 VAL A CA 1
ATOM 703 C C . VAL A 1 91 ? 1.093 -11.620 -1.666 1.00 83.38 91 VAL A C 1
ATOM 705 O O . VAL A 1 91 ? 1.028 -12.830 -1.485 1.00 83.38 91 VAL A O 1
ATOM 708 N N . ASN A 1 92 ? 1.697 -11.090 -2.731 1.00 83.62 92 ASN A N 1
ATOM 709 C CA . ASN A 1 92 ? 2.424 -11.850 -3.747 1.00 83.62 92 ASN A CA 1
ATOM 710 C C . ASN A 1 92 ? 3.448 -10.934 -4.460 1.00 83.62 92 ASN A C 1
ATOM 712 O O . ASN A 1 92 ? 3.632 -9.781 -4.069 1.00 83.62 92 ASN A O 1
ATOM 716 N N . ALA A 1 93 ? 4.106 -11.431 -5.516 1.00 80.06 93 ALA A N 1
ATOM 717 C CA . ALA A 1 93 ? 5.179 -10.729 -6.236 1.00 80.06 93 ALA A CA 1
ATOM 718 C C . ALA A 1 93 ? 4.779 -9.385 -6.890 1.00 80.06 93 ALA A C 1
ATOM 720 O O . ALA A 1 93 ? 5.654 -8.618 -7.285 1.00 80.06 93 ALA A O 1
ATOM 721 N N . GLY A 1 94 ? 3.485 -9.090 -7.025 1.00 84.56 94 GLY A N 1
ATOM 722 C CA . GLY A 1 94 ? 2.984 -7.840 -7.602 1.00 84.56 94 GLY A CA 1
ATOM 723 C C . GLY A 1 94 ? 1.906 -7.162 -6.765 1.00 84.56 94 GLY A C 1
ATOM 724 O O . GLY A 1 94 ? 1.339 -6.170 -7.212 1.00 84.56 94 GLY A O 1
ATOM 725 N N . THR A 1 95 ? 1.594 -7.680 -5.576 1.00 87.94 95 THR A N 1
ATOM 726 C CA . THR A 1 95 ? 0.463 -7.206 -4.777 1.00 87.94 95 THR A CA 1
ATOM 727 C C . THR A 1 95 ? 0.860 -6.959 -3.330 1.00 87.94 95 THR A C 1
ATOM 729 O O . THR A 1 95 ? 1.461 -7.808 -2.669 1.00 87.94 95 THR A O 1
ATOM 732 N N . LEU A 1 96 ? 0.456 -5.797 -2.826 1.00 90.25 96 LEU A N 1
ATOM 733 C CA . LEU A 1 96 ? 0.590 -5.386 -1.437 1.00 90.25 96 LEU A CA 1
ATOM 734 C C . LEU A 1 96 ? -0.774 -5.266 -0.780 1.00 90.25 96 LEU A C 1
ATOM 736 O O . LEU A 1 96 ? -1.738 -4.830 -1.405 1.00 90.25 96 LEU A O 1
ATOM 740 N N . LEU A 1 97 ? -0.815 -5.539 0.515 1.00 91.31 97 LEU A N 1
ATOM 741 C CA . LEU A 1 97 ? -1.872 -5.084 1.401 1.00 91.31 97 LEU A CA 1
ATOM 742 C C . LEU A 1 97 ? -1.293 -3.996 2.299 1.00 91.31 97 LEU A C 1
ATOM 744 O O . LEU A 1 97 ? -0.283 -4.220 2.957 1.00 91.31 97 LEU A O 1
ATOM 748 N N . ALA A 1 98 ? -1.936 -2.837 2.345 1.00 91.88 98 ALA A N 1
ATOM 749 C CA . ALA A 1 98 ? -1.661 -1.802 3.327 1.00 91.88 98 ALA A CA 1
ATOM 750 C C . ALA A 1 98 ? -2.877 -1.624 4.232 1.00 91.88 98 ALA A C 1
ATOM 752 O O . ALA A 1 98 ? -4.004 -1.461 3.750 1.00 91.88 98 ALA A O 1
ATOM 753 N N . THR A 1 99 ? -2.659 -1.618 5.543 1.00 89.12 99 THR A N 1
ATOM 754 C CA . THR A 1 99 ? -3.710 -1.333 6.517 1.00 89.12 99 THR A CA 1
ATOM 755 C C . THR A 1 99 ? -3.354 -0.113 7.362 1.00 89.12 99 THR A C 1
ATOM 757 O O . THR A 1 99 ? -2.183 0.173 7.613 1.00 89.12 99 THR A O 1
ATOM 760 N N . PRO A 1 100 ? -4.357 0.655 7.809 1.00 85.19 100 PRO A N 1
ATOM 761 C CA . PRO A 1 100 ? -4.160 1.665 8.835 1.00 85.19 100 PRO A CA 1
ATOM 762 C C . PRO A 1 100 ? -3.887 1.015 10.198 1.00 85.19 100 PRO A C 1
ATOM 764 O O . PRO A 1 100 ? -4.299 -0.116 10.461 1.00 85.19 100 PRO A O 1
ATOM 767 N N . PHE A 1 101 ? -3.290 1.793 11.104 1.00 80.31 101 PHE A N 1
ATOM 768 C CA . PHE A 1 101 ? -3.070 1.390 12.493 1.00 80.31 101 PHE A CA 1
ATOM 769 C C . PHE A 1 101 ? -4.313 0.756 13.140 1.00 80.31 101 PHE A C 1
ATOM 771 O O . PHE A 1 101 ? -5.405 1.337 13.098 1.00 80.31 101 PHE A O 1
ATOM 778 N N . GLY A 1 102 ? -4.118 -0.380 13.814 1.00 69.25 102 GLY A N 1
ATOM 779 C CA . GLY A 1 102 ? -5.149 -1.054 14.607 1.00 69.25 102 GLY A CA 1
ATOM 780 C C . GLY A 1 102 ? -6.010 -2.057 13.835 1.00 69.25 102 GLY A C 1
ATOM 781 O O . GLY A 1 102 ? -6.924 -2.634 14.425 1.00 69.25 102 GLY A O 1
ATOM 782 N N . ILE A 1 103 ? -5.724 -2.290 12.551 1.00 68.69 103 ILE A N 1
ATOM 783 C CA . ILE A 1 103 ? -6.323 -3.382 11.779 1.00 68.69 103 ILE A CA 1
ATOM 784 C C . ILE A 1 103 ? -5.381 -4.582 11.806 1.00 68.69 103 ILE A C 1
ATOM 786 O O . ILE A 1 103 ? -4.279 -4.533 11.270 1.00 68.69 103 ILE A O 1
ATOM 790 N N . SER A 1 104 ? -5.842 -5.663 12.434 1.00 61.88 104 SER A N 1
ATOM 791 C CA . SER A 1 104 ? -5.140 -6.944 12.460 1.00 61.88 104 SER A CA 1
ATOM 792 C C . SER A 1 104 ? -5.539 -7.782 11.248 1.00 61.88 104 SER A C 1
ATOM 794 O O . SER A 1 104 ? -6.730 -7.932 10.966 1.00 61.88 104 SER A O 1
ATOM 796 N N . VAL A 1 105 ? -4.529 -8.309 10.557 1.00 61.16 105 VAL A N 1
ATOM 797 C CA . VAL A 1 105 ? -4.653 -9.271 9.458 1.00 61.16 105 VAL A CA 1
ATOM 798 C C . VAL A 1 105 ? -4.231 -10.638 10.004 1.00 61.16 105 VAL A C 1
ATOM 800 O O . VAL A 1 105 ? -3.120 -10.768 10.515 1.00 61.16 105 VAL A O 1
ATOM 803 N N . ASP A 1 106 ? -5.121 -11.632 9.949 1.00 54.88 106 ASP A N 1
ATOM 804 C CA . ASP A 1 106 ? -4.834 -13.028 10.320 1.00 54.88 106 ASP A CA 1
ATOM 805 C C . ASP A 1 106 ? -4.574 -13.825 9.031 1.00 54.88 106 ASP A C 1
ATOM 807 O O . ASP A 1 106 ? -5.483 -13.974 8.212 1.00 54.88 106 ASP A O 1
ATOM 811 N N . ASN A 1 107 ? -3.340 -14.301 8.841 1.00 46.97 107 ASN A N 1
ATOM 812 C CA . ASN A 1 107 ? -2.964 -15.196 7.746 1.00 46.97 107 ASN A CA 1
ATOM 813 C C . ASN A 1 107 ? -2.955 -16.630 8.285 1.00 46.97 107 ASN A C 1
ATOM 815 O O . ASN A 1 107 ? -2.087 -16.973 9.088 1.00 46.97 107 ASN A O 1
ATOM 819 N N . ARG A 1 108 ? -3.893 -17.470 7.839 1.00 45.56 108 ARG A N 1
ATOM 820 C CA . ARG A 1 108 ? -3.891 -18.904 8.154 1.00 45.56 108 ARG A CA 1
ATOM 821 C C . ARG A 1 108 ? -3.417 -19.685 6.938 1.00 45.56 108 ARG A C 1
ATOM 823 O O . ARG A 1 108 ? -4.037 -19.585 5.883 1.00 45.56 108 ARG A O 1
ATOM 830 N N . GLU A 1 109 ? -2.308 -20.395 7.115 1.00 37.09 109 GLU A N 1
ATOM 831 C CA . GLU A 1 109 ? -1.776 -21.388 6.171 1.00 37.09 109 GLU A CA 1
ATOM 832 C C . GLU A 1 109 ? -2.618 -22.671 6.162 1.00 37.09 109 GLU A C 1
ATOM 834 O O . GLU A 1 109 ? -3.155 -23.042 7.237 1.00 37.09 109 GLU A O 1
#

Radius of gyration: 16.02 Å; chains: 1; bounding box: 50×38×35 Å

Foldseek 3Di:
DDDDPDDDDDDDDLDADEDDPPPDPDDDDDPPADAAEFEDQEPVSLVVLLVCLVVQHKYKYFPPNHPDDQVVSVVSNVVSLVVQVWDKDDPDPGIIIIGGPSHDYDDDD

Sequence (109 aa):
MSELAKRPTVAGGRGPVFIDLGEFPVTEPLPGSRIKVLRPSDPVQIRAVREYLREKIPVVIDLSDYSGDREVAFSMVRDMVLDCGGDVWNVNAGTLLATPFGISVDNRE

pLDDT: mean 70.39, std 24.45, range [30.39, 94.94]

Secondary structure (DSSP, 8-state):
-----------S---PBP---SS-------TT---EEE--SSHHHHTHHHHHHHTT--EEEE-TT--S-HHHHHHHHHHHHHHTT-EEEEEETTEEEEE-TT--B----